Protein AF-A0A6N9NG39-F1 (afdb_monomer_lite)

Secondary structure (DSSP, 8-state):
-HHHHHHHHHHHHHHHHHHHHHHHHHHHHHHHHHHHHHHHHHHHHHHHHHHHHHHHHHHHHHHHHHHHHHHHH-S-HHHHHHHHHHHHHHHHHHHHHHHHHHHHHHHHHHHHHHHHHHHHHHHHHHHHHHHHHHHHHHHHHHHHHHHHHHHHHHHHHHHHHHHHHH-

Structure (mmCIF, N/CA/C/O backbone):
data_AF-A0A6N9NG39-F1
#
_entry.id   AF-A0A6N9NG39-F1
#
loop_
_atom_site.group_PDB
_atom_site.id
_atom_site.type_symbol
_atom_site.label_atom_id
_atom_site.label_alt_id
_atom_site.label_comp_id
_atom_site.label_asym_id
_atom_site.label_entity_id
_atom_site.label_seq_id
_atom_site.pdbx_PDB_ins_code
_atom_site.Cartn_x
_atom_site.Cartn_y
_atom_site.Cartn_z
_atom_site.occupancy
_atom_site.B_iso_or_equiv
_atom_site.auth_seq_id
_atom_site.auth_comp_id
_atom_site.auth_asym_id
_atom_site.auth_atom_id
_atom_site.pdbx_PDB_model_num
ATOM 1 N N . MET A 1 1 ? 40.063 -0.300 -33.420 1.00 41.78 1 MET A N 1
ATOM 2 C CA . MET A 1 1 ? 39.742 -0.165 -31.979 1.00 41.78 1 MET A CA 1
ATOM 3 C C . MET A 1 1 ? 38.445 0.628 -31.753 1.00 41.78 1 MET A C 1
ATOM 5 O O . MET A 1 1 ? 37.784 0.384 -30.758 1.00 41.78 1 MET A O 1
ATOM 9 N N . GLU A 1 2 ? 38.018 1.497 -32.684 1.00 40.84 2 GLU A N 1
ATOM 10 C CA . GLU A 1 2 ? 36.717 2.201 -32.615 1.00 40.84 2 GLU A CA 1
ATOM 11 C C . GLU A 1 2 ? 35.489 1.299 -32.845 1.00 40.84 2 GLU A C 1
ATOM 13 O O . GLU A 1 2 ? 34.500 1.439 -32.127 1.00 40.84 2 GLU A O 1
ATOM 18 N N . ASN A 1 3 ? 35.558 0.312 -33.750 1.00 45.12 3 ASN A N 1
ATOM 19 C CA . ASN A 1 3 ? 34.415 -0.574 -34.038 1.00 45.12 3 ASN A CA 1
ATOM 20 C C . ASN A 1 3 ? 33.957 -1.402 -32.817 1.00 45.12 3 ASN A C 1
ATOM 22 O O . ASN A 1 3 ? 32.767 -1.673 -32.676 1.00 45.12 3 ASN A O 1
ATOM 26 N N . SER A 1 4 ? 34.854 -1.753 -31.880 1.00 51.69 4 SER A N 1
ATOM 27 C CA . SER A 1 4 ? 34.454 -2.458 -30.648 1.00 51.69 4 SER A CA 1
ATOM 28 C C . SER A 1 4 ? 33.763 -1.540 -29.636 1.00 51.69 4 SER A C 1
ATOM 30 O O . SER A 1 4 ? 32.932 -2.000 -28.857 1.00 51.69 4 SER A O 1
ATOM 32 N N . PHE A 1 5 ? 34.090 -0.245 -29.639 1.00 52.09 5 PHE A N 1
ATOM 33 C CA . PHE A 1 5 ? 33.463 0.745 -28.763 1.00 52.09 5 PHE A CA 1
ATOM 34 C C . PHE A 1 5 ? 32.049 1.098 -29.245 1.00 52.09 5 PHE A C 1
ATOM 36 O O . PHE A 1 5 ? 31.126 1.187 -28.436 1.00 52.09 5 PHE A O 1
ATOM 43 N N . LEU A 1 6 ? 31.857 1.212 -30.564 1.00 52.75 6 LEU A N 1
ATOM 44 C CA . LEU A 1 6 ? 30.543 1.440 -31.173 1.00 52.75 6 LEU A CA 1
ATOM 45 C C . LEU A 1 6 ? 29.608 0.234 -30.989 1.00 52.75 6 LEU A C 1
ATOM 47 O O . LEU A 1 6 ? 28.506 0.408 -30.465 1.00 52.75 6 LEU A O 1
ATOM 51 N N . ALA A 1 7 ? 30.086 -0.991 -31.243 1.00 56.25 7 ALA A N 1
ATOM 52 C CA . ALA A 1 7 ? 29.319 -2.215 -30.979 1.00 56.25 7 ALA A CA 1
ATOM 53 C C . ALA A 1 7 ? 28.953 -2.390 -29.487 1.00 56.25 7 ALA A C 1
ATOM 55 O O . ALA A 1 7 ? 27.857 -2.844 -29.151 1.00 56.25 7 ALA A O 1
ATOM 56 N N . GLY A 1 8 ? 29.839 -1.984 -28.568 1.00 63.94 8 GLY A N 1
ATOM 57 C CA . GLY A 1 8 ? 29.548 -1.967 -27.130 1.00 63.94 8 GLY A CA 1
ATOM 58 C C . GLY A 1 8 ? 28.486 -0.932 -26.735 1.00 63.94 8 GLY A C 1
ATOM 59 O O . GLY A 1 8 ? 27.684 -1.175 -25.830 1.00 63.94 8 GLY A O 1
ATOM 60 N N . SER A 1 9 ? 28.439 0.205 -27.434 1.00 69.00 9 SER A N 1
ATOM 61 C CA . SER A 1 9 ? 27.502 1.293 -27.145 1.00 69.00 9 SER A CA 1
ATOM 62 C C . SER A 1 9 ? 26.055 0.967 -27.535 1.00 69.00 9 SER A C 1
ATOM 64 O O . SER A 1 9 ? 25.136 1.296 -26.783 1.00 69.00 9 SER A O 1
ATOM 66 N N . GLU A 1 10 ? 25.827 0.241 -28.637 1.00 73.44 10 GLU A N 1
ATOM 67 C CA . GLU A 1 10 ? 24.477 -0.170 -29.043 1.00 73.44 10 GLU A CA 1
ATOM 68 C C . GLU A 1 10 ? 23.843 -1.123 -28.013 1.00 73.44 10 GLU A C 1
ATOM 70 O O . GLU A 1 10 ? 22.690 -0.942 -27.606 1.00 73.44 10 GLU A O 1
ATOM 75 N N . ASN A 1 11 ? 24.618 -2.100 -27.531 1.00 82.81 11 ASN A N 1
ATOM 76 C CA . ASN A 1 11 ? 24.175 -3.039 -26.499 1.00 82.81 11 ASN A CA 1
ATOM 77 C C . ASN A 1 11 ? 23.892 -2.346 -25.162 1.00 82.81 11 ASN A C 1
ATOM 79 O O . ASN A 1 11 ? 22.908 -2.677 -24.499 1.00 82.81 11 ASN A O 1
ATOM 83 N N . LEU A 1 12 ? 24.694 -1.343 -24.792 1.00 86.00 12 LEU A N 1
ATOM 84 C CA . LEU A 1 12 ? 24.456 -0.538 -23.595 1.00 86.00 12 LEU A CA 1
ATOM 85 C C . LEU A 1 12 ? 23.105 0.191 -23.661 1.00 86.00 12 LEU A C 1
ATOM 87 O O . LEU A 1 12 ? 22.354 0.197 -22.684 1.00 86.00 12 LEU A O 1
ATOM 91 N N . TYR A 1 13 ? 22.765 0.789 -24.807 1.00 88.19 13 TYR A N 1
ATOM 92 C CA . TYR A 1 13 ? 21.498 1.507 -24.955 1.00 88.19 13 TYR A CA 1
ATOM 93 C C . TYR A 1 13 ? 20.287 0.571 -24.985 1.00 88.19 13 TYR A C 1
ATOM 95 O O . TYR A 1 13 ? 19.270 0.890 -24.368 1.00 88.19 13 TYR A O 1
ATOM 103 N N . LYS A 1 14 ? 20.398 -0.606 -25.617 1.00 87.88 14 LYS A N 1
ATOM 104 C CA . LYS A 1 14 ? 19.365 -1.656 -25.535 1.00 87.88 14 LYS A CA 1
ATOM 105 C C . LYS A 1 14 ? 19.142 -2.098 -24.087 1.00 87.88 14 LYS A C 1
ATOM 107 O O . LYS A 1 14 ? 17.996 -2.167 -23.651 1.00 87.88 14 LYS A O 1
ATOM 112 N N . TYR A 1 15 ? 20.223 -2.301 -23.329 1.00 91.25 15 TYR A N 1
ATOM 113 C CA . TYR A 1 15 ? 20.155 -2.662 -21.912 1.00 91.25 15 TYR A CA 1
ATOM 114 C C . TYR A 1 15 ? 19.463 -1.584 -21.063 1.00 91.25 15 TYR A C 1
ATOM 116 O O . TYR A 1 15 ? 18.604 -1.894 -20.239 1.00 91.25 15 TYR A O 1
ATOM 124 N N . LEU A 1 16 ? 19.782 -0.306 -21.297 1.00 89.88 16 LEU A N 1
ATOM 125 C CA . LEU A 1 16 ? 19.116 0.833 -20.652 1.00 89.88 16 LEU A CA 1
ATOM 126 C C . LEU A 1 16 ? 17.603 0.840 -20.904 1.00 89.88 16 LEU A C 1
ATOM 128 O O . LEU A 1 16 ? 16.831 1.060 -19.971 1.00 89.88 16 LEU A O 1
ATOM 132 N N . VAL A 1 17 ? 17.174 0.553 -22.138 1.00 91.81 17 VAL A N 1
ATOM 133 C CA . VAL A 1 17 ? 15.748 0.446 -22.480 1.00 91.81 17 VAL A CA 1
ATOM 134 C C . VAL A 1 17 ? 15.097 -0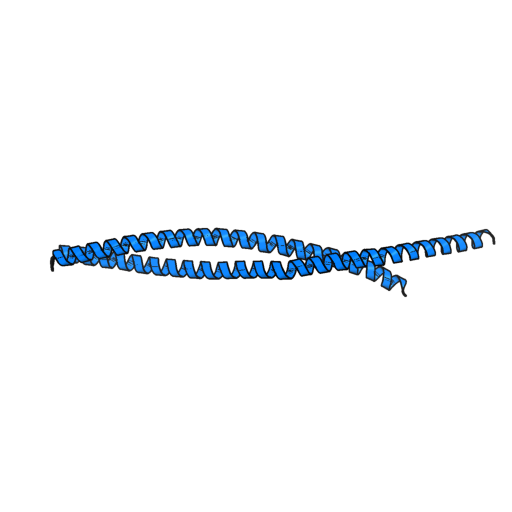.718 -21.741 1.00 91.81 17 VAL A C 1
ATOM 136 O O . VAL A 1 17 ? 14.069 -0.524 -21.093 1.00 91.81 17 VAL A O 1
ATOM 139 N N . THR A 1 18 ? 15.691 -1.913 -21.790 1.00 92.69 18 THR A N 1
ATOM 140 C CA . THR A 1 18 ? 15.117 -3.098 -21.138 1.00 92.69 18 THR A CA 1
ATOM 141 C C . THR A 1 18 ? 15.048 -2.945 -19.623 1.00 92.69 18 THR A C 1
ATOM 143 O O . THR A 1 18 ? 14.035 -3.298 -19.027 1.00 92.69 18 THR A O 1
ATOM 146 N N . MET A 1 19 ? 16.075 -2.363 -18.998 1.00 92.25 19 MET A N 1
ATOM 147 C CA . MET A 1 19 ? 16.083 -2.105 -17.556 1.00 92.25 19 MET A CA 1
ATOM 148 C C . MET A 1 19 ? 15.091 -1.014 -17.160 1.00 92.25 19 MET A C 1
ATOM 150 O O . MET A 1 19 ? 14.414 -1.158 -16.147 1.00 92.25 19 MET A O 1
ATOM 154 N N . GLY A 1 20 ? 14.955 0.051 -17.958 1.00 91.00 20 GLY A N 1
ATOM 155 C CA . GLY A 1 20 ? 13.949 1.089 -17.725 1.00 91.00 20 GLY A CA 1
ATOM 156 C C . GLY A 1 20 ? 12.523 0.536 -17.799 1.00 91.00 20 GLY A C 1
ATOM 157 O O . GLY A 1 20 ? 11.707 0.809 -16.919 1.00 91.00 20 GLY A O 1
ATOM 158 N N . LEU A 1 21 ? 12.241 -0.308 -18.798 1.00 93.38 21 LEU A N 1
ATOM 159 C CA . LEU A 1 21 ? 10.961 -1.010 -18.929 1.00 93.38 21 LEU A CA 1
ATOM 160 C C . LEU A 1 21 ? 10.707 -1.966 -17.759 1.00 93.38 21 LEU A C 1
ATOM 162 O O . LEU A 1 21 ? 9.628 -1.932 -17.171 1.00 93.38 21 LEU A O 1
ATOM 166 N N . LEU A 1 22 ? 11.698 -2.782 -17.390 1.00 93.81 22 LEU A N 1
ATOM 167 C CA . LEU A 1 22 ? 11.593 -3.707 -16.262 1.00 93.81 22 LEU A CA 1
ATOM 168 C C . LEU A 1 22 ? 11.315 -2.960 -14.952 1.00 93.81 22 LEU A C 1
ATOM 170 O O . LEU A 1 22 ? 10.420 -3.348 -14.203 1.00 93.81 22 LEU A O 1
ATOM 174 N N . LEU A 1 23 ? 12.040 -1.866 -14.702 1.00 91.94 23 LEU A N 1
ATOM 175 C CA . LEU A 1 23 ? 11.838 -1.020 -13.531 1.00 91.94 23 LEU A CA 1
ATOM 176 C C . LEU A 1 23 ? 10.408 -0.477 -13.495 1.00 91.94 23 LEU A C 1
ATOM 178 O O . LEU A 1 23 ? 9.763 -0.565 -12.455 1.00 91.94 23 LEU A O 1
ATOM 182 N N . MET A 1 24 ? 9.881 0.020 -14.619 1.00 92.25 24 MET A N 1
ATOM 183 C CA . MET A 1 24 ? 8.492 0.486 -14.693 1.00 92.25 24 MET A CA 1
ATOM 184 C C . MET A 1 24 ? 7.494 -0.636 -14.394 1.00 92.25 24 MET A C 1
ATOM 186 O O . MET A 1 24 ? 6.596 -0.433 -13.582 1.00 92.25 24 MET A O 1
ATOM 190 N N . VAL A 1 25 ? 7.659 -1.825 -14.984 1.00 92.06 25 VAL A N 1
ATOM 191 C CA . VAL A 1 25 ? 6.757 -2.965 -14.741 1.00 92.06 25 VAL A CA 1
ATOM 192 C C . VAL A 1 25 ? 6.762 -3.369 -13.270 1.00 92.06 25 VAL A C 1
ATOM 194 O O . VAL A 1 25 ? 5.694 -3.500 -12.676 1.00 92.06 25 VAL A O 1
ATOM 197 N N . LEU A 1 26 ? 7.940 -3.515 -12.659 1.00 89.69 26 LEU A N 1
ATOM 198 C CA . LEU A 1 26 ? 8.061 -3.872 -11.243 1.00 89.69 26 LEU A CA 1
ATOM 199 C C . LEU A 1 26 ? 7.464 -2.793 -10.332 1.00 89.69 26 LEU A C 1
ATOM 201 O O . LEU A 1 26 ? 6.750 -3.114 -9.384 1.00 89.69 26 LEU A O 1
ATOM 205 N N . THR A 1 27 ? 7.707 -1.523 -10.655 1.00 90.00 27 THR A N 1
ATOM 206 C CA . THR A 1 27 ? 7.206 -0.373 -9.891 1.00 90.00 27 THR A CA 1
ATOM 207 C C . THR A 1 27 ? 5.693 -0.210 -10.009 1.00 90.00 27 THR A C 1
ATOM 209 O O . THR A 1 27 ? 5.069 0.308 -9.095 1.00 90.00 27 THR A O 1
ATOM 212 N N . VAL A 1 28 ? 5.076 -0.653 -11.104 1.00 88.69 28 VAL A N 1
ATOM 213 C CA . VAL A 1 28 ? 3.614 -0.640 -11.245 1.00 88.69 28 VAL A CA 1
ATOM 214 C C . VAL A 1 28 ? 3.017 -1.870 -10.572 1.00 88.69 28 VAL A C 1
ATOM 216 O O . VAL A 1 28 ? 2.141 -1.742 -9.727 1.00 88.69 28 VAL A O 1
ATOM 219 N N . TYR A 1 29 ? 3.488 -3.066 -10.923 1.00 88.31 29 TYR A N 1
ATOM 220 C CA . TYR A 1 29 ? 2.843 -4.314 -10.529 1.00 88.31 29 TYR A CA 1
ATOM 221 C C . TYR A 1 29 ? 2.913 -4.573 -9.021 1.00 88.31 29 TYR A C 1
ATOM 223 O O . TYR A 1 29 ? 1.893 -4.884 -8.405 1.00 88.31 29 TYR A O 1
ATOM 231 N N . TYR A 1 30 ? 4.100 -4.440 -8.421 1.00 84.44 30 TYR A N 1
ATOM 232 C CA . TYR A 1 30 ? 4.307 -4.824 -7.026 1.00 84.44 30 TYR A CA 1
ATOM 233 C C . TYR A 1 30 ? 3.644 -3.838 -6.047 1.00 84.44 30 TYR A C 1
ATOM 235 O O . TYR A 1 30 ? 2.790 -4.273 -5.275 1.00 84.44 30 TYR A O 1
ATOM 243 N N . PRO A 1 31 ? 3.919 -2.517 -6.109 1.00 84.88 31 PRO A N 1
ATOM 244 C CA . PRO A 1 31 ? 3.240 -1.539 -5.265 1.00 84.88 31 PRO A CA 1
ATOM 245 C C . PRO A 1 31 ? 1.723 -1.571 -5.416 1.00 84.88 31 PRO A C 1
ATOM 247 O O . PRO A 1 31 ? 1.037 -1.549 -4.406 1.00 84.88 31 PRO A O 1
ATOM 250 N N . LEU A 1 32 ? 1.189 -1.673 -6.639 1.00 83.31 32 LEU A N 1
ATOM 251 C CA . LEU A 1 32 ? -0.260 -1.665 -6.852 1.00 83.31 32 LEU A CA 1
ATOM 252 C C . LEU A 1 32 ? -0.935 -2.853 -6.155 1.00 83.31 32 LEU A C 1
ATOM 254 O O . LEU A 1 32 ? -1.888 -2.656 -5.404 1.00 83.31 32 LEU A O 1
ATOM 258 N N . LYS A 1 33 ? -0.409 -4.068 -6.350 1.00 86.25 33 LYS A N 1
ATOM 259 C CA . LYS A 1 33 ? -0.956 -5.276 -5.725 1.00 86.25 33 LYS A CA 1
ATOM 260 C C . LYS A 1 33 ? -0.902 -5.202 -4.196 1.00 86.25 33 LYS A C 1
ATOM 262 O O . LYS A 1 33 ? -1.907 -5.469 -3.545 1.00 86.25 33 LYS A O 1
ATOM 267 N N . GLU A 1 34 ? 0.243 -4.812 -3.637 1.00 84.25 34 GLU A N 1
ATOM 268 C CA . GLU A 1 34 ? 0.413 -4.691 -2.183 1.00 84.25 34 GLU A CA 1
ATOM 269 C C . GLU A 1 34 ? -0.475 -3.588 -1.595 1.00 84.25 34 GLU A C 1
ATOM 271 O O . GLU A 1 34 ? -1.113 -3.790 -0.566 1.00 84.25 34 GLU A O 1
ATOM 276 N N . THR A 1 35 ? -0.588 -2.434 -2.263 1.00 86.06 35 THR A N 1
ATOM 277 C CA . THR A 1 35 ? -1.468 -1.352 -1.794 1.00 86.06 35 THR A CA 1
ATOM 278 C C . THR A 1 35 ? -2.931 -1.773 -1.765 1.00 86.06 35 THR A C 1
ATOM 280 O O . THR A 1 35 ? -3.602 -1.481 -0.784 1.00 86.06 35 THR A O 1
ATOM 283 N N . GLN A 1 36 ? -3.412 -2.511 -2.771 1.00 87.94 36 GLN A N 1
ATOM 284 C CA . GLN A 1 36 ? -4.796 -2.990 -2.809 1.00 87.94 36 GLN A CA 1
ATOM 285 C C . GLN A 1 36 ? -5.104 -3.972 -1.673 1.00 87.94 36 GLN A C 1
ATOM 287 O O . GLN A 1 36 ? -6.138 -3.844 -1.019 1.00 87.94 36 GLN A O 1
ATOM 292 N N . ASP A 1 37 ? -4.211 -4.931 -1.412 1.00 87.75 37 ASP A N 1
ATOM 293 C CA . ASP A 1 37 ? -4.391 -5.895 -0.319 1.00 87.75 37 ASP A CA 1
ATOM 294 C C . ASP A 1 37 ? -4.353 -5.203 1.054 1.00 87.75 37 ASP A C 1
ATOM 296 O O . ASP A 1 37 ? -5.186 -5.468 1.927 1.00 87.75 37 ASP A O 1
ATOM 300 N N . LEU A 1 38 ? -3.429 -4.252 1.230 1.00 85.81 38 LEU A N 1
ATOM 301 C CA . LEU A 1 38 ? -3.345 -3.447 2.445 1.00 85.81 38 LEU A CA 1
ATOM 302 C C . LEU A 1 38 ? -4.589 -2.575 2.640 1.00 85.81 38 LEU A C 1
ATOM 304 O O . LEU A 1 38 ? -5.111 -2.531 3.752 1.00 85.81 38 LEU A O 1
ATOM 308 N N . GLU A 1 39 ? -5.083 -1.904 1.599 1.00 88.12 39 GLU A N 1
ATOM 309 C CA . GLU A 1 39 ? -6.283 -1.057 1.654 1.00 88.12 39 GLU A CA 1
ATOM 310 C C . GLU A 1 39 ? -7.536 -1.861 2.003 1.00 88.12 39 GLU A C 1
ATOM 312 O O . GLU A 1 39 ? -8.319 -1.433 2.856 1.00 88.12 39 GLU A O 1
ATOM 317 N N . LEU A 1 40 ? -7.704 -3.043 1.404 1.00 90.38 40 LEU A N 1
ATOM 318 C CA . LEU A 1 40 ? -8.850 -3.912 1.663 1.00 90.38 40 LEU A CA 1
ATOM 319 C C . LEU A 1 40 ? -8.878 -4.353 3.127 1.00 90.38 40 LEU A C 1
ATOM 321 O O . LE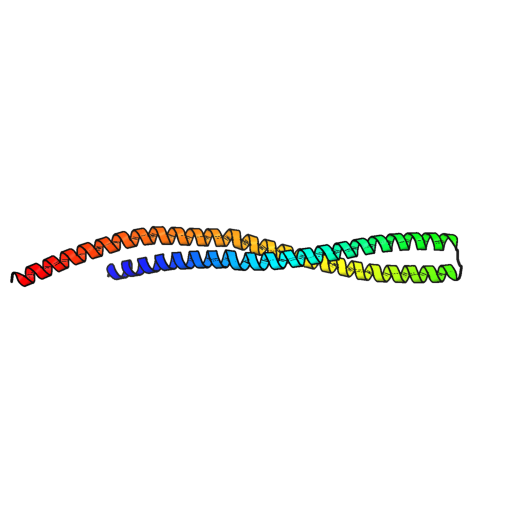U A 1 40 ? -9.858 -4.106 3.829 1.00 90.38 40 LEU A O 1
ATOM 325 N N . LYS A 1 41 ? -7.764 -4.895 3.624 1.00 86.88 41 LYS A N 1
ATOM 326 C CA . LYS A 1 41 ? -7.656 -5.316 5.027 1.00 86.88 41 LYS A CA 1
ATOM 327 C C . LYS A 1 41 ? -7.777 -4.143 6.004 1.00 86.88 41 LYS A C 1
ATOM 329 O O . LYS A 1 41 ? -8.331 -4.294 7.085 1.00 86.88 41 LYS A O 1
ATOM 334 N N . THR A 1 42 ? -7.263 -2.967 5.638 1.00 87.19 42 THR A N 1
ATOM 335 C CA . THR A 1 42 ? -7.413 -1.751 6.456 1.00 87.19 42 THR A CA 1
ATOM 336 C C . THR A 1 42 ? -8.881 -1.335 6.540 1.00 87.19 42 THR A C 1
ATOM 338 O O . THR A 1 42 ? -9.354 -0.982 7.614 1.00 87.19 42 THR A O 1
ATOM 341 N N . THR A 1 43 ? -9.623 -1.428 5.435 1.00 87.75 43 THR A N 1
ATOM 342 C CA . THR A 1 43 ? -11.059 -1.112 5.390 1.00 87.75 43 THR A CA 1
ATOM 343 C C . THR A 1 43 ? -11.883 -2.096 6.226 1.00 87.75 43 THR A C 1
ATOM 345 O O . THR A 1 43 ? -12.817 -1.687 6.918 1.00 87.75 43 THR A O 1
ATOM 348 N N . GLU A 1 44 ? -11.537 -3.385 6.195 1.00 90.44 44 GLU A N 1
ATOM 349 C CA . GLU A 1 44 ? -12.156 -4.405 7.051 1.00 90.44 44 GLU A CA 1
ATOM 350 C C . GLU A 1 44 ? -11.935 -4.100 8.538 1.00 90.44 44 GLU A C 1
ATOM 352 O O . GLU A 1 44 ? -12.908 -4.030 9.292 1.00 90.44 44 GLU A O 1
ATOM 357 N N . LEU A 1 45 ? -10.689 -3.815 8.937 1.00 87.75 45 LEU A N 1
ATOM 358 C CA . LEU A 1 45 ? -10.350 -3.426 10.310 1.00 87.75 45 LEU A CA 1
ATOM 359 C C . LEU A 1 45 ? -11.055 -2.131 10.739 1.00 87.75 45 LEU A C 1
ATOM 361 O O . LEU A 1 45 ? -11.579 -2.053 11.846 1.00 87.75 45 LEU A O 1
ATOM 365 N N . GLU A 1 46 ? -11.139 -1.122 9.866 1.00 87.69 46 GLU A N 1
ATOM 366 C CA . GLU A 1 46 ? -11.885 0.111 10.152 1.00 87.69 46 GLU A CA 1
ATOM 367 C C . GLU A 1 46 ? -13.383 -0.154 10.360 1.00 87.69 46 GLU A C 1
ATOM 369 O O . GLU A 1 46 ? -14.028 0.490 11.192 1.00 87.69 46 GLU A O 1
ATOM 374 N N . SER A 1 47 ? -13.964 -1.087 9.603 1.00 90.62 47 SER A N 1
ATOM 375 C CA . SER A 1 47 ? -15.359 -1.489 9.784 1.00 90.62 47 SER A CA 1
ATOM 376 C C . SER A 1 47 ? -15.569 -2.191 11.123 1.00 90.62 47 SER A C 1
ATOM 378 O O . SER A 1 47 ? -16.563 -1.925 11.803 1.00 90.62 47 SER A O 1
ATOM 380 N N . GLU A 1 48 ? -14.647 -3.069 11.507 1.00 88.62 48 GLU A N 1
ATOM 381 C CA . GLU A 1 48 ? -14.691 -3.786 12.777 1.00 88.62 48 GLU A CA 1
ATOM 382 C C . GLU A 1 48 ? -14.534 -2.838 13.970 1.00 88.62 48 GLU A C 1
ATOM 384 O O . GLU A 1 48 ? -15.383 -2.849 14.863 1.00 88.62 48 GLU A O 1
ATOM 389 N N . ALA A 1 49 ? -13.558 -1.929 13.922 1.00 87.19 49 ALA A N 1
ATOM 390 C CA . ALA A 1 49 ? -13.366 -0.896 14.937 1.00 87.19 49 ALA A CA 1
ATOM 391 C C . ALA A 1 49 ? -14.631 -0.039 15.123 1.00 87.19 49 ALA A C 1
ATOM 393 O O . ALA A 1 49 ? -15.086 0.163 16.248 1.00 87.19 49 ALA A O 1
ATOM 394 N N . LYS A 1 50 ? -15.289 0.378 14.029 1.00 87.38 50 LYS A N 1
ATOM 395 C CA . LYS A 1 50 ? -16.560 1.129 14.095 1.00 87.38 50 LYS A CA 1
ATOM 396 C C . LYS A 1 50 ? -17.699 0.334 14.732 1.00 87.38 50 LYS A C 1
ATOM 398 O O . LYS A 1 50 ? -18.521 0.903 15.451 1.00 87.38 50 LYS A O 1
ATOM 403 N N . LYS A 1 51 ? -17.787 -0.974 14.467 1.00 89.12 51 LYS A N 1
ATOM 404 C CA . LYS A 1 51 ? -18.778 -1.841 15.128 1.00 89.12 51 LYS A CA 1
ATOM 405 C C . LYS A 1 51 ? -18.498 -1.926 16.625 1.00 89.12 51 LYS A C 1
ATOM 407 O O . LYS A 1 51 ? -19.434 -1.840 17.418 1.00 89.12 51 LYS A O 1
ATOM 412 N N . LEU A 1 52 ? -17.229 -2.055 17.004 1.00 86.94 52 LEU A N 1
ATOM 413 C CA . LEU A 1 52 ? -16.807 -2.109 18.399 1.00 86.94 52 LEU A CA 1
ATOM 414 C C . LEU A 1 52 ? -17.121 -0.798 19.133 1.00 86.94 52 LEU A C 1
ATOM 416 O O . LEU A 1 52 ? -17.714 -0.827 20.210 1.00 86.94 52 LEU A O 1
ATOM 420 N N . GLU A 1 53 ? -16.826 0.345 18.513 1.00 84.94 53 GLU A N 1
ATOM 421 C CA . GLU A 1 53 ? -17.145 1.680 19.030 1.00 84.94 53 GLU A CA 1
ATOM 422 C C . GLU A 1 53 ? -18.659 1.873 19.220 1.00 84.94 53 GLU A C 1
ATOM 424 O O . GLU A 1 53 ? -19.119 2.404 20.235 1.00 84.94 53 GLU A O 1
ATOM 429 N N . PHE A 1 54 ? -19.468 1.393 18.273 1.00 88.38 54 PHE A N 1
ATOM 430 C CA . PHE A 1 54 ? -20.923 1.416 18.403 1.00 88.38 54 PHE A CA 1
ATOM 431 C C . PHE A 1 54 ? -21.409 0.593 19.606 1.00 88.38 54 PHE A C 1
ATOM 433 O O . PHE A 1 54 ? -22.234 1.078 20.386 1.00 88.38 54 PHE A O 1
ATOM 440 N N . VAL A 1 55 ? -20.882 -0.624 19.788 1.00 87.38 55 VAL A N 1
ATOM 441 C CA . VAL A 1 55 ? -21.208 -1.488 20.937 1.00 87.38 55 VAL A CA 1
ATOM 442 C C . VAL A 1 55 ? -20.771 -0.841 22.251 1.00 87.38 55 VAL A C 1
ATOM 444 O O . VAL A 1 55 ? -21.549 -0.814 23.202 1.00 87.38 55 VAL A O 1
ATOM 447 N N . PHE A 1 56 ? -19.574 -0.252 22.300 1.00 84.31 56 PHE A N 1
ATOM 448 C CA . PHE A 1 56 ? -19.088 0.485 23.467 1.00 84.31 56 PHE A CA 1
ATOM 449 C C . PHE A 1 56 ? -20.046 1.619 23.852 1.00 84.31 56 PHE A C 1
ATOM 451 O O . PHE A 1 56 ? -20.464 1.721 25.006 1.00 84.31 56 PHE A O 1
ATOM 458 N N . ASN A 1 57 ? -20.483 2.418 22.876 1.00 86.69 57 ASN A N 1
ATOM 459 C CA . ASN A 1 57 ? -21.434 3.505 23.103 1.00 86.69 57 ASN A CA 1
ATOM 460 C C . ASN A 1 57 ? -22.803 3.013 23.606 1.00 86.69 57 ASN A C 1
ATOM 462 O O . ASN A 1 57 ? -23.447 3.695 24.409 1.00 86.69 57 ASN A O 1
ATOM 466 N N . GLN A 1 58 ? -23.267 1.838 23.168 1.00 88.38 58 GLN A N 1
ATOM 467 C CA . GLN A 1 58 ? -24.486 1.222 23.707 1.00 88.38 58 GLN A CA 1
ATOM 468 C C . GLN A 1 58 ? -24.301 0.726 25.144 1.00 88.38 58 GLN A C 1
ATOM 470 O O . GLN A 1 58 ?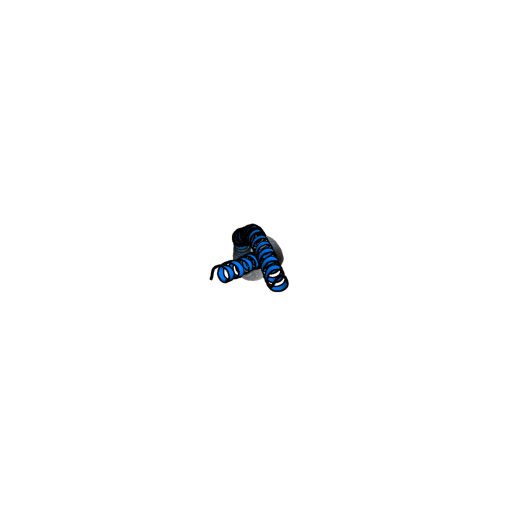 -25.149 0.986 26.004 1.00 88.38 58 GLN A O 1
ATOM 475 N N . ASN A 1 59 ? -23.184 0.057 25.426 1.00 88.31 59 ASN A N 1
ATOM 476 C CA . ASN A 1 59 ? -22.868 -0.430 26.764 1.00 88.31 59 ASN A CA 1
ATOM 477 C C . ASN A 1 59 ? -22.713 0.731 27.751 1.00 88.31 59 ASN A C 1
ATOM 479 O O . ASN A 1 59 ? -23.226 0.660 28.862 1.00 88.31 59 ASN A O 1
ATOM 483 N N . TYR A 1 60 ? -22.087 1.832 27.332 1.00 85.81 60 TYR A N 1
ATOM 484 C CA . TYR A 1 60 ? -21.958 3.041 28.143 1.00 85.81 60 TYR A CA 1
ATOM 485 C C . TYR A 1 60 ? -23.325 3.626 28.532 1.00 85.81 60 TYR A C 1
ATOM 487 O O . TYR A 1 60 ? -23.566 3.924 29.702 1.00 85.81 60 TYR A O 1
ATOM 495 N N . LYS A 1 61 ? -24.269 3.720 27.582 1.00 89.69 61 LYS A N 1
ATOM 496 C CA . LYS A 1 61 ? -25.654 4.134 27.878 1.00 89.69 61 LYS A CA 1
ATOM 497 C C . LYS A 1 61 ? -26.344 3.175 28.850 1.00 89.69 61 LYS A C 1
ATOM 499 O O . LYS A 1 61 ? -27.022 3.626 29.769 1.00 89.69 61 LYS A O 1
ATOM 504 N N . SER A 1 62 ? -26.136 1.872 28.674 1.00 87.31 62 SER A N 1
ATOM 505 C CA . SER A 1 62 ? -26.709 0.839 29.544 1.00 87.31 62 SER A CA 1
ATOM 506 C C . SER A 1 62 ? -26.182 0.956 30.978 1.00 87.31 62 SER A C 1
ATOM 508 O O . SER A 1 62 ? -26.963 0.921 31.925 1.00 87.31 62 SER A O 1
ATOM 510 N N . VAL A 1 63 ? -24.878 1.199 31.151 1.00 86.56 63 VAL A N 1
ATOM 511 C CA . VAL A 1 63 ? -24.267 1.464 32.464 1.00 86.56 63 VAL A CA 1
ATOM 512 C C . VAL A 1 63 ? -24.880 2.704 33.113 1.00 86.56 63 VAL A C 1
ATOM 514 O O . VAL A 1 63 ? -25.300 2.629 34.264 1.00 86.56 63 VAL A O 1
ATOM 517 N N . GLN A 1 64 ? -25.038 3.810 32.378 1.00 87.31 64 GLN A N 1
ATOM 518 C CA . GLN A 1 64 ? -25.685 5.018 32.911 1.00 87.31 64 GLN A CA 1
ATOM 519 C C . GLN A 1 64 ? -27.137 4.774 33.358 1.00 87.31 64 GLN A C 1
ATOM 521 O O . GLN A 1 64 ? -27.618 5.387 34.314 1.00 87.31 64 GLN A O 1
ATOM 526 N N . GLU A 1 65 ? -27.874 3.907 32.663 1.00 88.62 65 GLU A N 1
ATOM 527 C CA . GLU A 1 65 ? -29.227 3.521 33.069 1.00 88.62 65 GLU A CA 1
ATOM 528 C C . GLU A 1 65 ? -29.228 2.653 34.331 1.00 88.62 65 GLU A C 1
ATOM 530 O O . GLU A 1 65 ? -30.051 2.879 35.222 1.00 88.62 65 GLU A O 1
ATOM 535 N N . LEU A 1 66 ? -28.303 1.698 34.434 1.00 85.81 66 LEU A N 1
ATOM 536 C CA . LEU A 1 66 ? -28.140 0.843 35.611 1.00 85.81 66 LEU A CA 1
ATOM 537 C C . LEU A 1 66 ? -27.702 1.656 36.841 1.00 85.81 66 LEU A C 1
ATOM 539 O O . LEU A 1 66 ? -28.272 1.484 37.917 1.00 85.81 66 LEU A O 1
ATOM 543 N N . GLU A 1 67 ? -26.797 2.625 36.683 1.00 84.56 67 GLU A N 1
ATOM 544 C CA . GLU A 1 67 ? -26.409 3.566 37.746 1.00 84.56 67 GLU A CA 1
ATOM 545 C C . GLU A 1 67 ? -27.612 4.368 38.270 1.00 84.56 67 GLU A C 1
ATOM 547 O O . GLU A 1 67 ? -27.810 4.500 39.481 1.00 84.56 67 GLU A O 1
ATOM 552 N N . LYS A 1 68 ? -28.485 4.846 37.371 1.00 87.44 68 LYS A N 1
ATOM 553 C CA . LYS A 1 68 ? -29.736 5.525 37.757 1.00 87.44 68 LYS A CA 1
ATOM 554 C C . LYS A 1 68 ? -30.695 4.605 38.517 1.00 87.44 68 LYS A C 1
ATOM 556 O O . LYS A 1 68 ? -31.450 5.097 39.356 1.00 87.44 68 LYS A O 1
ATOM 561 N N . ARG A 1 69 ? -30.705 3.298 38.228 1.00 82.38 69 ARG A N 1
ATOM 562 C CA . ARG A 1 69 ? -31.518 2.309 38.961 1.00 82.38 69 ARG A CA 1
ATOM 563 C C . ARG A 1 69 ? -30.956 2.050 40.360 1.00 82.38 69 ARG A C 1
ATOM 565 O O . ARG A 1 69 ? -31.734 2.067 41.308 1.00 82.38 69 ARG A O 1
ATOM 572 N N . ILE A 1 70 ? -29.633 1.944 40.514 1.00 83.62 70 ILE A N 1
ATOM 573 C CA . ILE A 1 70 ? -28.975 1.831 41.833 1.00 83.62 70 ILE A CA 1
ATOM 574 C C . ILE A 1 70 ? -29.335 3.016 42.735 1.00 83.62 70 ILE A C 1
ATOM 576 O O . ILE A 1 70 ? -29.689 2.826 43.898 1.00 83.62 70 ILE A O 1
ATOM 580 N N . LEU A 1 71 ? -29.306 4.238 42.192 1.00 80.69 71 LEU A N 1
ATOM 581 C CA . LEU A 1 71 ? -29.680 5.446 42.938 1.00 80.69 71 LEU A CA 1
ATOM 582 C C . LEU A 1 71 ? -31.136 5.422 43.439 1.00 80.69 71 LEU A C 1
ATOM 584 O O . LEU A 1 71 ? -31.441 6.076 44.435 1.00 80.69 71 LEU A O 1
ATOM 588 N N . LYS A 1 72 ? -32.028 4.676 42.774 1.00 80.12 72 LYS A N 1
ATOM 589 C CA . LYS A 1 72 ? -33.434 4.511 43.178 1.00 80.12 72 LYS A CA 1
ATOM 590 C C . LYS A 1 72 ? -33.649 3.368 44.172 1.00 80.12 72 LYS A C 1
ATOM 592 O O . LYS A 1 72 ? -34.527 3.483 45.018 1.00 80.12 72 LYS A O 1
ATOM 597 N N . GLU A 1 73 ? -32.885 2.281 44.072 1.00 75.44 73 GLU A N 1
ATOM 598 C CA . GLU A 1 73 ? -33.062 1.087 44.915 1.00 75.44 73 GLU A CA 1
ATOM 599 C C . GLU A 1 73 ? -32.336 1.146 46.272 1.00 75.44 73 GLU A C 1
ATOM 601 O O . GLU A 1 73 ? -32.675 0.390 47.185 1.00 75.44 73 GLU A O 1
ATOM 606 N N . GLY A 1 74 ? -31.364 2.048 46.453 1.00 69.12 74 GLY A N 1
ATOM 607 C CA . GLY A 1 74 ? -30.648 2.205 47.726 1.00 69.12 74 GLY A CA 1
ATOM 608 C C . GLY A 1 74 ? -29.738 1.011 48.068 1.00 69.12 74 GLY A C 1
ATOM 609 O O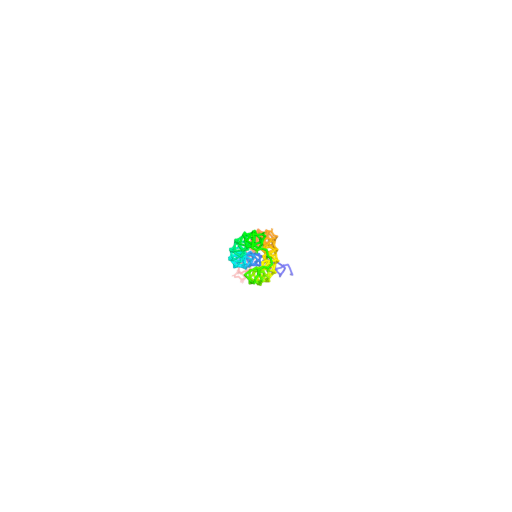 . GLY A 1 74 ? -29.210 0.354 47.180 1.00 69.12 74 GLY A O 1
ATOM 610 N N . LYS A 1 75 ? -29.515 0.710 49.361 1.00 70.62 75 LYS A N 1
ATOM 611 C CA . LYS A 1 75 ? -28.667 -0.422 49.822 1.00 70.62 75 LYS A CA 1
ATOM 612 C C . LYS A 1 75 ? -29.426 -1.762 49.851 1.00 70.62 75 LYS A C 1
ATOM 614 O O . LYS A 1 75 ? -29.411 -2.470 50.855 1.00 70.62 75 LYS A O 1
ATOM 619 N N . SER A 1 76 ? -30.132 -2.070 48.770 1.00 77.88 76 SER A N 1
ATOM 620 C CA . SER A 1 76 ? -30.865 -3.327 48.580 1.00 77.88 76 SER A CA 1
ATOM 621 C C . SER A 1 76 ? -29.941 -4.449 48.079 1.00 77.88 76 SER A C 1
ATOM 623 O O . SER A 1 76 ? -28.917 -4.191 47.447 1.00 77.88 76 SER A O 1
ATOM 625 N N . GLU A 1 77 ? -30.312 -5.710 48.305 1.00 79.00 77 GLU A N 1
ATOM 626 C CA . GLU A 1 77 ? -29.651 -6.869 47.685 1.00 79.00 77 GLU A CA 1
ATOM 627 C C . GLU A 1 77 ? -29.732 -6.817 46.146 1.00 79.00 77 GLU A C 1
ATOM 629 O O . GLU A 1 77 ? -28.778 -7.178 45.456 1.00 79.00 77 GLU A O 1
ATOM 634 N N . ALA A 1 78 ? -30.814 -6.244 45.608 1.00 78.44 78 ALA A N 1
ATOM 635 C CA . ALA A 1 78 ? -30.968 -5.968 44.182 1.00 78.44 78 ALA A CA 1
ATOM 636 C C . ALA A 1 78 ? -29.941 -4.936 43.671 1.00 78.44 78 ALA A C 1
ATOM 638 O O . ALA A 1 78 ? -29.329 -5.143 42.623 1.00 78.44 78 ALA A O 1
ATOM 639 N N . ALA A 1 79 ? -29.617 -3.910 44.465 1.00 78.12 79 ALA A N 1
ATOM 640 C CA . ALA A 1 79 ? -28.584 -2.936 44.115 1.00 78.12 79 ALA A CA 1
ATOM 641 C C . ALA A 1 79 ? -27.180 -3.566 44.040 1.00 78.12 79 ALA A C 1
ATOM 643 O O . ALA A 1 79 ? -26.381 -3.178 43.190 1.00 78.12 79 ALA A O 1
ATOM 644 N N . ASN A 1 80 ? -26.883 -4.579 44.867 1.00 81.50 80 ASN A N 1
ATOM 645 C CA . ASN A 1 80 ? -25.621 -5.326 44.787 1.00 81.50 80 ASN A CA 1
ATOM 646 C C . ASN A 1 80 ? -25.517 -6.182 43.513 1.00 81.50 80 ASN A C 1
ATOM 648 O O . ASN A 1 80 ? -24.420 -6.333 42.970 1.00 81.50 80 ASN A O 1
ATOM 652 N N . LEU A 1 81 ? -26.631 -6.743 43.030 1.00 84.69 81 LEU A N 1
ATOM 653 C CA . LEU A 1 81 ? -26.666 -7.473 41.757 1.00 84.69 81 LEU A CA 1
ATOM 654 C C . LEU A 1 81 ? -26.429 -6.526 40.576 1.00 84.69 81 LEU A C 1
ATOM 656 O O . LEU A 1 81 ? -25.580 -6.816 39.734 1.00 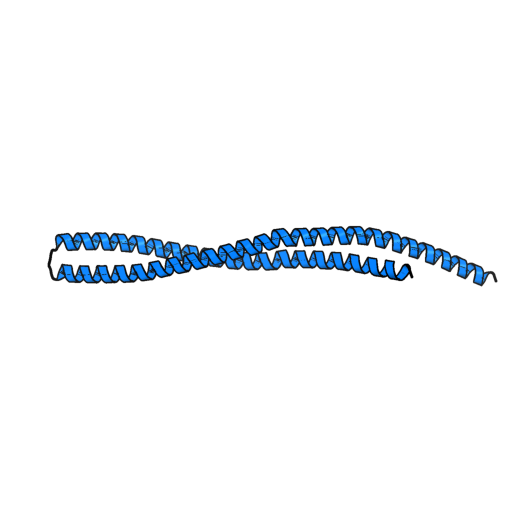84.69 81 LEU A O 1
ATOM 660 N N . ILE A 1 82 ? -27.086 -5.363 40.576 1.00 83.06 82 ILE A N 1
ATOM 661 C CA . ILE A 1 82 ? -26.891 -4.330 39.548 1.00 83.06 82 ILE A CA 1
ATOM 662 C C . ILE A 1 82 ? -25.443 -3.813 39.566 1.00 83.06 82 ILE A C 1
ATOM 664 O O . ILE A 1 82 ? -24.836 -3.622 38.515 1.00 83.06 82 ILE A O 1
ATOM 668 N N . LEU A 1 83 ? -24.838 -3.642 40.748 1.00 85.25 83 LEU A N 1
ATOM 669 C CA . LEU A 1 83 ? -23.440 -3.219 40.865 1.00 85.25 83 LEU A CA 1
ATOM 670 C C . LEU A 1 83 ? -22.474 -4.244 40.245 1.00 85.25 83 LEU A C 1
ATOM 672 O O . LEU A 1 83 ? -21.537 -3.863 39.545 1.00 85.25 83 LEU A O 1
ATOM 676 N N . LYS A 1 84 ? -22.703 -5.546 40.468 1.00 86.75 84 LYS A N 1
ATOM 677 C CA . LYS A 1 84 ? -21.911 -6.613 39.830 1.00 86.75 84 LYS A CA 1
ATOM 678 C C . LYS A 1 84 ? -22.058 -6.597 38.310 1.00 86.75 84 LYS A C 1
ATOM 680 O O . LYS A 1 84 ? -21.066 -6.789 37.611 1.00 86.75 84 LYS A O 1
ATOM 685 N N . GLU A 1 85 ? -23.265 -6.350 37.811 1.00 87.19 85 GLU A N 1
ATOM 686 C CA . GLU A 1 85 ? -23.541 -6.238 36.378 1.00 87.19 85 GLU A CA 1
ATOM 687 C C . GLU A 1 85 ? -22.802 -5.043 35.755 1.00 87.19 85 GLU A C 1
ATOM 689 O O . GLU A 1 85 ? -22.114 -5.210 34.750 1.00 87.19 85 GLU A O 1
ATOM 694 N N . ILE A 1 86 ? -22.823 -3.874 36.406 1.00 86.00 86 ILE A N 1
ATOM 695 C CA . ILE A 1 86 ? -22.048 -2.697 35.980 1.00 86.00 86 ILE A CA 1
ATOM 696 C C . ILE A 1 86 ? -20.553 -3.015 35.925 1.00 86.00 86 ILE A C 1
ATOM 698 O O . ILE A 1 86 ? -19.911 -2.731 34.918 1.00 86.00 86 ILE A O 1
ATOM 702 N N . ILE A 1 87 ? -19.992 -3.628 36.974 1.00 88.44 87 ILE A N 1
ATOM 703 C CA . ILE A 1 87 ? -18.567 -3.998 37.013 1.00 88.44 87 ILE A CA 1
ATOM 704 C C . ILE A 1 87 ? -18.226 -4.956 35.863 1.00 88.44 87 ILE A C 1
ATOM 706 O O . ILE A 1 87 ? -17.198 -4.785 35.208 1.00 88.44 87 ILE A O 1
ATOM 710 N N . SER A 1 88 ? -19.092 -5.936 35.587 1.00 89.19 88 SER A N 1
ATOM 711 C CA . SER A 1 88 ? -18.915 -6.875 34.476 1.00 89.19 88 SER A CA 1
ATOM 712 C C . SER A 1 88 ? -18.897 -6.159 33.123 1.00 89.19 88 SER A C 1
ATOM 714 O O . SER A 1 88 ? -17.962 -6.352 32.348 1.00 89.19 88 SER A O 1
ATOM 716 N N . ILE A 1 89 ? -19.884 -5.294 32.860 1.00 87.00 89 ILE A N 1
ATOM 717 C CA . ILE A 1 89 ? -19.981 -4.532 31.605 1.00 87.00 89 ILE A CA 1
ATOM 718 C C . ILE A 1 89 ? -18.778 -3.597 31.446 1.00 87.00 89 ILE A C 1
ATOM 720 O O . ILE A 1 89 ? -18.234 -3.464 30.351 1.00 87.00 89 ILE A O 1
ATOM 724 N N . ASN A 1 90 ? -18.322 -2.970 32.531 1.00 88.19 90 ASN A N 1
ATOM 725 C CA . ASN A 1 90 ? -17.195 -2.045 32.478 1.00 88.19 90 ASN A CA 1
ATOM 726 C C . ASN A 1 90 ? -15.868 -2.769 32.203 1.00 88.19 90 ASN A C 1
ATOM 728 O O . ASN A 1 90 ? -15.052 -2.288 31.419 1.00 88.19 90 ASN A O 1
ATOM 732 N N . ASN A 1 91 ? -15.668 -3.954 32.787 1.00 88.19 91 ASN A N 1
ATOM 733 C CA . ASN A 1 91 ? -14.512 -4.796 32.476 1.00 88.19 91 ASN A CA 1
ATOM 734 C C . ASN A 1 91 ? -14.516 -5.234 31.006 1.00 88.19 91 ASN A C 1
ATOM 736 O O . ASN A 1 91 ? -13.483 -5.163 30.342 1.00 88.19 91 ASN A O 1
ATOM 740 N N . GLU A 1 92 ? -15.673 -5.638 30.480 1.00 88.06 92 GLU A N 1
ATOM 741 C CA . GLU A 1 92 ? -15.818 -6.011 29.071 1.00 88.06 92 GLU A CA 1
ATOM 742 C C . GLU A 1 92 ? -15.558 -4.820 28.133 1.00 88.06 92 GLU A C 1
ATOM 744 O O . GLU A 1 92 ? -14.873 -4.959 27.120 1.00 88.06 92 GLU A O 1
ATOM 749 N N . ASN A 1 93 ? -16.040 -3.629 28.494 1.00 86.62 93 ASN A N 1
ATOM 750 C CA . ASN A 1 93 ? -15.788 -2.400 27.748 1.00 86.62 93 ASN A CA 1
ATOM 751 C C . ASN A 1 93 ? -14.307 -2.014 27.732 1.00 86.62 93 ASN A C 1
ATOM 753 O O . ASN A 1 93 ? -13.807 -1.646 26.675 1.00 86.62 93 ASN A O 1
ATOM 757 N N . ASN A 1 94 ? -13.599 -2.135 28.858 1.00 86.12 94 ASN A N 1
ATOM 758 C CA . ASN A 1 94 ? -12.161 -1.857 28.916 1.00 86.12 94 ASN A CA 1
ATOM 759 C C . ASN A 1 94 ? -11.366 -2.791 27.991 1.00 86.12 94 ASN A C 1
ATOM 761 O O . ASN A 1 94 ? -10.454 -2.345 27.300 1.00 86.12 94 ASN A O 1
ATOM 765 N N . ILE A 1 95 ? -11.731 -4.078 27.936 1.00 87.44 95 ILE A N 1
ATOM 766 C CA . ILE A 1 95 ? -11.096 -5.043 27.025 1.00 87.44 95 ILE A CA 1
ATOM 767 C C . ILE A 1 95 ? -11.352 -4.651 25.566 1.00 87.44 95 ILE A C 1
ATOM 769 O O . ILE A 1 95 ? -10.416 -4.594 24.772 1.00 87.44 95 ILE A O 1
ATOM 773 N N . LYS A 1 96 ? -12.604 -4.329 25.218 1.00 85.25 96 LYS A N 1
ATOM 774 C CA . LYS A 1 96 ? -12.967 -3.893 23.860 1.00 85.25 96 LYS A CA 1
ATOM 775 C C . LYS A 1 96 ? -12.290 -2.580 23.474 1.00 85.25 96 LYS A C 1
ATOM 777 O O . LYS A 1 96 ? -11.876 -2.422 22.333 1.00 85.25 96 LYS A O 1
ATOM 782 N N . GLN A 1 97 ? -12.140 -1.649 24.411 1.00 83.25 97 GLN A N 1
ATOM 783 C CA . GLN A 1 97 ? -11.437 -0.395 24.163 1.00 83.25 97 GLN A CA 1
ATOM 784 C C . GLN A 1 97 ? -9.963 -0.648 23.821 1.00 83.25 97 GLN A C 1
ATOM 786 O O . GLN A 1 97 ? -9.489 -0.149 22.804 1.00 83.25 97 GLN A O 1
ATOM 791 N N . LEU A 1 98 ? -9.274 -1.490 24.598 1.00 86.50 98 LEU A N 1
ATOM 792 C CA . LEU A 1 98 ? -7.893 -1.892 24.306 1.00 86.50 98 LEU A CA 1
ATOM 793 C C . LEU A 1 98 ? -7.767 -2.574 22.936 1.00 86.50 98 LEU A C 1
ATOM 795 O O . LEU A 1 98 ? -6.804 -2.346 22.206 1.00 86.50 98 LEU A O 1
ATOM 799 N N . GLU A 1 99 ? -8.741 -3.406 22.566 1.00 86.94 99 GLU A N 1
ATOM 800 C CA . GLU A 1 99 ? -8.767 -4.047 21.252 1.00 86.94 99 GLU A CA 1
ATOM 801 C C . GLU A 1 99 ? -8.960 -3.035 20.113 1.00 86.94 99 GLU A C 1
ATOM 803 O O . GLU A 1 99 ? -8.248 -3.108 19.110 1.00 86.94 99 GLU A O 1
ATOM 808 N N . SER A 1 100 ? -9.851 -2.056 20.288 1.00 82.56 100 SER A N 1
ATOM 809 C CA . SER A 1 100 ? -10.073 -0.969 19.326 1.00 82.56 100 SER A CA 1
ATOM 810 C C . SER A 1 100 ? -8.839 -0.083 19.148 1.00 82.56 100 SER A C 1
ATOM 812 O O . SER A 1 100 ? -8.524 0.323 18.028 1.00 82.56 100 SER A O 1
ATOM 814 N N . GLU A 1 101 ? -8.139 0.232 20.239 1.00 84.56 101 GLU A N 1
ATOM 815 C CA . GLU A 1 101 ? -6.888 0.997 20.208 1.00 84.56 101 GLU A CA 1
ATOM 816 C C . GLU A 1 101 ? -5.815 0.225 19.430 1.00 84.56 101 GLU A C 1
ATOM 818 O O . GLU A 1 101 ? -5.256 0.747 18.468 1.00 84.56 101 GLU A O 1
ATOM 823 N N . ARG A 1 102 ? -5.638 -1.070 19.727 1.00 87.31 102 ARG A N 1
ATOM 824 C CA . ARG A 1 102 ? -4.718 -1.946 18.983 1.00 87.31 102 ARG A CA 1
ATOM 825 C C . ARG A 1 102 ? -5.042 -2.007 17.486 1.00 87.31 102 ARG A C 1
ATOM 827 O O . ARG A 1 102 ? -4.133 -1.951 16.659 1.00 87.31 102 ARG A O 1
ATOM 834 N N . MET A 1 103 ? -6.321 -2.141 17.126 1.00 86.19 103 MET A N 1
ATOM 835 C CA . MET A 1 103 ? -6.754 -2.132 15.722 1.00 86.19 103 MET A CA 1
ATOM 836 C C . MET A 1 103 ? -6.436 -0.794 15.043 1.00 86.19 103 MET A C 1
ATOM 838 O O . MET A 1 103 ? -6.028 -0.774 13.882 1.00 86.19 103 MET A O 1
ATOM 842 N N . SER A 1 104 ? -6.591 0.317 15.765 1.00 84.25 104 SER A N 1
ATOM 843 C CA . SER A 1 104 ? -6.301 1.662 15.257 1.00 84.25 104 SER A CA 1
ATOM 844 C C . SER A 1 104 ? -4.809 1.860 14.982 1.00 84.25 104 SER A C 1
ATOM 846 O O . SER A 1 104 ? -4.453 2.352 13.909 1.00 84.25 104 SER A O 1
ATOM 848 N N . ASP A 1 105 ? -3.943 1.397 15.885 1.00 87.50 105 ASP A N 1
ATOM 849 C CA . ASP A 1 105 ? -2.488 1.416 15.688 1.00 87.50 105 ASP A CA 1
ATOM 850 C C . ASP A 1 105 ? -2.085 0.596 14.453 1.00 87.50 105 ASP A C 1
ATOM 852 O O . ASP A 1 105 ? -1.272 1.020 13.625 1.00 87.50 105 ASP A O 1
ATOM 856 N N . GLU A 1 106 ? -2.693 -0.580 14.277 1.00 88.25 106 GLU A N 1
ATOM 857 C CA . GLU A 1 106 ? -2.435 -1.433 13.120 1.00 88.25 106 GLU A CA 1
ATOM 858 C C . GLU A 1 106 ? -2.872 -0.768 11.802 1.00 88.25 106 GLU A C 1
ATOM 860 O O . GLU A 1 106 ? -2.148 -0.823 10.799 1.00 88.25 106 GLU A O 1
ATOM 865 N N . ILE A 1 107 ? -4.025 -0.093 11.802 1.00 88.94 107 ILE A N 1
ATOM 866 C CA . ILE A 1 107 ? -4.509 0.708 10.670 1.00 88.94 107 ILE A CA 1
ATOM 867 C C . ILE A 1 107 ? -3.514 1.823 10.328 1.00 88.94 107 ILE A C 1
ATOM 869 O O . ILE A 1 107 ? -3.216 2.039 9.149 1.00 88.94 107 ILE A O 1
ATOM 873 N N . GLU A 1 108 ? -2.982 2.530 11.326 1.00 89.38 108 GLU A N 1
ATOM 874 C CA . GLU A 1 108 ? -2.024 3.616 11.106 1.00 89.38 108 GLU A CA 1
ATOM 875 C C . GLU A 1 108 ? -0.727 3.105 10.464 1.00 89.38 108 GLU A C 1
ATOM 877 O O . GLU A 1 108 ? -0.261 3.655 9.457 1.00 89.38 108 GLU A O 1
ATOM 882 N N . ILE A 1 109 ? -0.192 1.995 10.976 1.00 89.69 109 ILE A N 1
ATOM 883 C CA . ILE A 1 109 ? 0.996 1.339 10.420 1.00 89.69 109 ILE A CA 1
ATOM 884 C C . ILE A 1 109 ? 0.756 0.945 8.955 1.00 89.69 109 ILE A C 1
ATOM 886 O O . ILE A 1 109 ? 1.579 1.243 8.082 1.00 89.69 109 ILE A O 1
ATOM 890 N N . ARG A 1 110 ? -0.390 0.328 8.647 1.00 88.50 110 ARG A N 1
ATOM 891 C CA . ARG A 1 110 ? -0.747 -0.082 7.276 1.00 88.50 110 ARG A CA 1
ATOM 892 C C . ARG A 1 110 ? -0.892 1.115 6.334 1.00 88.50 110 ARG A C 1
ATOM 894 O O . ARG A 1 110 ? -0.355 1.085 5.225 1.00 88.50 110 ARG A O 1
ATOM 901 N N . LYS A 1 111 ? -1.527 2.205 6.779 1.00 89.25 111 LYS A N 1
ATOM 902 C CA . LYS A 1 111 ? -1.616 3.467 6.017 1.00 89.25 111 LYS A CA 1
ATOM 903 C C . LYS A 1 111 ? -0.240 4.065 5.730 1.00 89.25 111 LYS A C 1
ATOM 905 O O . LYS A 1 111 ? -0.010 4.578 4.631 1.00 89.25 111 LYS A O 1
ATOM 910 N N . SER A 1 112 ? 0.688 3.968 6.681 1.00 89.25 112 SER A N 1
ATOM 911 C CA . SER A 1 112 ? 2.075 4.392 6.483 1.00 89.25 112 SER A CA 1
ATOM 912 C C . SER A 1 112 ? 2.766 3.580 5.378 1.00 89.25 112 SER A C 1
ATOM 914 O O . SER A 1 112 ? 3.355 4.164 4.463 1.00 89.25 112 SER A O 1
ATOM 916 N N . TYR A 1 113 ? 2.606 2.250 5.370 1.00 88.25 113 TYR A N 1
ATOM 917 C CA . TYR A 1 113 ? 3.128 1.395 4.296 1.00 88.25 113 TYR A CA 1
ATOM 918 C C . TYR A 1 113 ? 2.521 1.721 2.927 1.00 88.25 113 TYR A C 1
ATOM 920 O O . TYR A 1 113 ? 3.255 1.841 1.945 1.00 88.25 113 TYR A O 1
ATOM 928 N N . ILE A 1 114 ? 1.207 1.951 2.848 1.00 88.88 114 ILE A N 1
ATOM 929 C CA . ILE A 1 114 ? 0.547 2.374 1.601 1.00 88.88 114 ILE A CA 1
ATOM 930 C C . ILE A 1 114 ? 1.174 3.674 1.076 1.00 88.88 114 ILE A C 1
ATOM 932 O O . ILE A 1 114 ? 1.519 3.787 -0.106 1.00 88.88 114 ILE A O 1
ATOM 936 N N . LYS A 1 115 ? 1.395 4.655 1.959 1.00 90.31 115 LYS A N 1
ATOM 937 C CA . LYS A 1 115 ? 2.045 5.924 1.604 1.00 90.31 115 LYS A CA 1
ATOM 938 C C . LYS A 1 115 ? 3.479 5.713 1.112 1.00 90.31 115 LYS A C 1
ATOM 940 O O . LYS A 1 115 ? 3.892 6.359 0.144 1.00 90.31 115 LYS A O 1
ATOM 945 N N . PHE A 1 116 ? 4.226 4.811 1.741 1.00 89.19 116 PHE A N 1
ATOM 946 C CA . PHE A 1 116 ? 5.577 4.450 1.323 1.00 89.19 116 PHE A CA 1
ATOM 947 C C . PHE A 1 116 ? 5.595 3.850 -0.090 1.00 89.19 116 PHE A C 1
ATOM 949 O O . PHE A 1 116 ? 6.312 4.356 -0.955 1.00 89.19 116 PHE A O 1
ATOM 956 N N . TYR A 1 117 ? 4.743 2.860 -0.374 1.00 88.00 117 TYR A N 1
ATOM 957 C CA . TYR A 1 117 ? 4.635 2.253 -1.707 1.00 88.00 117 TYR A CA 1
ATOM 958 C C . TYR A 1 117 ? 4.227 3.260 -2.783 1.00 88.00 117 TYR A C 1
ATOM 960 O O . TYR A 1 117 ? 4.817 3.294 -3.865 1.00 88.00 117 TYR A O 1
ATOM 968 N N . ARG A 1 118 ? 3.281 4.151 -2.471 1.00 88.62 118 ARG A N 1
ATOM 969 C CA . ARG A 1 118 ? 2.900 5.242 -3.373 1.00 88.62 118 ARG A CA 1
ATOM 970 C C . ARG A 1 118 ? 4.068 6.196 -3.634 1.00 88.62 118 ARG A C 1
ATOM 972 O O . ARG A 1 118 ? 4.232 6.668 -4.755 1.00 88.62 118 ARG A O 1
ATOM 979 N N . THR A 1 119 ? 4.896 6.467 -2.629 1.00 89.75 119 THR A N 1
ATOM 980 C CA . THR A 1 119 ? 6.087 7.317 -2.783 1.00 89.75 119 THR A CA 1
ATOM 981 C C . THR A 1 119 ? 7.135 6.653 -3.677 1.00 89.75 119 THR A C 1
ATOM 983 O O . THR A 1 119 ? 7.652 7.301 -4.585 1.00 89.75 119 THR A O 1
ATOM 986 N N . ILE A 1 120 ? 7.394 5.352 -3.487 1.00 88.88 120 ILE A N 1
ATOM 987 C CA . ILE A 1 120 ? 8.262 4.559 -4.373 1.00 88.88 120 ILE A CA 1
ATOM 988 C C . ILE A 1 120 ? 7.775 4.660 -5.817 1.00 88.88 120 ILE A C 1
ATOM 990 O O . ILE A 1 120 ? 8.574 4.949 -6.706 1.00 88.88 120 ILE A O 1
ATOM 994 N N . PHE A 1 121 ? 6.473 4.487 -6.051 1.00 90.31 121 PHE A N 1
ATOM 995 C CA . PHE A 1 121 ? 5.902 4.584 -7.390 1.00 90.31 121 PHE A CA 1
ATOM 996 C C . PHE A 1 121 ? 6.253 5.911 -8.072 1.00 90.31 121 PHE A C 1
ATOM 998 O O . PHE A 1 121 ? 6.798 5.925 -9.175 1.00 90.31 121 PHE A O 1
ATOM 1005 N N . TRP A 1 122 ? 6.010 7.029 -7.385 1.00 91.25 122 TRP A N 1
ATOM 1006 C CA . TRP A 1 122 ? 6.250 8.367 -7.928 1.00 91.25 122 TRP A CA 1
ATOM 1007 C C . TRP A 1 122 ? 7.725 8.704 -8.152 1.00 91.25 122 TRP A C 1
ATOM 1009 O O . TRP A 1 122 ? 8.014 9.614 -8.923 1.00 91.25 122 TRP A O 1
ATOM 1019 N N . ILE A 1 123 ? 8.654 7.982 -7.525 1.00 91.50 123 ILE A N 1
ATOM 1020 C CA . ILE A 1 123 ? 10.096 8.183 -7.713 1.00 91.50 123 ILE A CA 1
ATOM 1021 C C . ILE A 1 123 ? 10.631 7.262 -8.813 1.00 91.50 123 ILE A C 1
ATOM 1023 O O . ILE A 1 123 ? 11.256 7.724 -9.767 1.00 91.50 123 ILE A O 1
ATOM 1027 N N . PHE A 1 124 ? 10.382 5.957 -8.709 1.00 91.38 124 PHE A N 1
ATOM 1028 C CA . PHE A 1 124 ? 11.002 4.965 -9.588 1.00 91.38 124 PHE A CA 1
ATOM 1029 C C . PHE A 1 124 ? 10.351 4.890 -10.968 1.00 91.38 124 PHE A C 1
ATOM 1031 O O . PHE A 1 124 ? 11.049 4.613 -11.946 1.00 91.38 124 PHE A O 1
ATOM 1038 N N . PHE A 1 125 ? 9.053 5.188 -11.086 1.00 93.19 125 PHE A N 1
ATOM 1039 C CA . PHE A 1 125 ? 8.383 5.168 -12.383 1.00 93.19 125 PHE A CA 1
ATOM 1040 C C . PHE A 1 125 ? 8.936 6.246 -13.336 1.00 93.19 125 PHE A C 1
ATOM 1042 O O . PHE A 1 125 ? 9.353 5.885 -14.440 1.00 93.19 125 PHE A O 1
ATOM 1049 N N . PRO A 1 126 ? 9.059 7.534 -12.939 1.00 94.69 126 PRO A N 1
ATOM 1050 C CA . PRO A 1 126 ? 9.699 8.541 -13.785 1.00 94.69 126 PRO A CA 1
ATOM 1051 C C . PRO A 1 126 ? 11.152 8.211 -14.124 1.00 94.69 126 PRO A C 1
ATOM 1053 O O . PRO A 1 126 ? 11.572 8.430 -15.257 1.00 94.69 126 PRO A O 1
ATOM 1056 N N . ILE A 1 127 ? 11.916 7.648 -13.181 1.00 94.31 127 ILE A N 1
ATOM 1057 C CA . ILE A 1 127 ? 13.303 7.231 -13.434 1.00 94.31 127 ILE A CA 1
ATOM 1058 C C . ILE A 1 127 ? 13.345 6.156 -14.526 1.00 94.31 127 ILE A C 1
ATOM 1060 O O . ILE A 1 127 ? 14.093 6.296 -15.493 1.00 94.31 127 ILE A O 1
ATOM 1064 N N . GLY A 1 128 ? 12.514 5.116 -14.415 1.00 93.69 128 GLY A N 1
ATOM 1065 C CA . GLY A 1 128 ? 12.411 4.067 -15.431 1.00 93.69 128 GLY A CA 1
ATOM 1066 C C . GLY A 1 128 ? 11.997 4.616 -16.795 1.00 93.69 128 GLY A C 1
ATOM 1067 O O . GLY A 1 128 ? 12.598 4.263 -17.811 1.00 93.69 128 GLY A O 1
ATOM 1068 N N . PHE A 1 129 ? 11.045 5.550 -16.814 1.00 94.81 129 PHE A N 1
ATOM 1069 C CA . PHE A 1 129 ? 10.596 6.218 -18.033 1.00 94.81 129 PHE A CA 1
ATOM 1070 C C . PHE A 1 129 ? 11.704 7.053 -18.690 1.00 94.81 129 PHE A C 1
ATOM 1072 O O . PHE A 1 129 ? 11.909 6.964 -19.903 1.00 94.81 129 PHE A 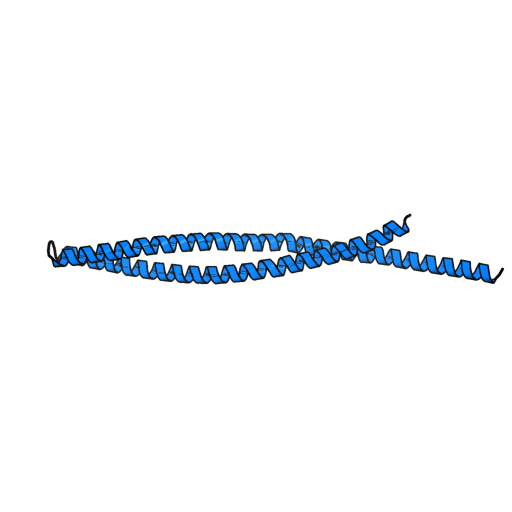O 1
ATOM 1079 N N . ILE A 1 130 ? 12.460 7.825 -17.903 1.00 95.19 130 ILE A N 1
ATOM 1080 C CA . ILE A 1 130 ? 13.591 8.628 -18.388 1.00 95.19 130 ILE A CA 1
ATOM 1081 C C . ILE A 1 130 ? 14.685 7.719 -18.952 1.00 95.19 130 ILE A C 1
ATOM 1083 O O . ILE A 1 130 ? 15.177 7.983 -20.049 1.00 95.19 130 ILE A O 1
ATOM 1087 N N . LEU A 1 131 ? 15.040 6.635 -18.252 1.00 93.38 131 LEU A N 1
ATOM 1088 C CA . LEU A 1 131 ? 16.038 5.667 -18.718 1.00 93.38 131 LEU A CA 1
ATOM 1089 C C . LEU A 1 131 ? 15.612 5.000 -20.029 1.00 93.38 131 LEU A C 1
ATOM 1091 O O . LEU A 1 131 ? 16.418 4.909 -20.956 1.00 93.38 131 LEU A O 1
ATOM 1095 N N . ALA A 1 132 ? 14.343 4.598 -20.135 1.00 93.75 132 ALA A N 1
ATOM 1096 C CA . ALA A 1 132 ? 13.801 3.995 -21.346 1.00 93.75 132 ALA A CA 1
ATOM 1097 C C . ALA A 1 132 ? 13.808 4.980 -22.526 1.00 93.75 132 ALA A C 1
ATOM 1099 O O . ALA A 1 132 ? 14.300 4.645 -23.604 1.00 93.75 132 ALA A O 1
ATOM 1100 N N . CYS A 1 133 ? 13.343 6.216 -22.320 1.00 94.31 133 CYS A N 1
ATOM 1101 C CA . CYS A 1 133 ? 13.369 7.253 -23.352 1.00 94.31 133 CYS A CA 1
ATOM 1102 C C . CYS A 1 133 ? 14.803 7.577 -23.786 1.00 94.31 133 CYS A C 1
ATOM 1104 O O . CYS A 1 133 ? 15.111 7.573 -24.979 1.00 94.31 133 CYS A O 1
ATOM 1106 N N . PHE A 1 134 ? 15.698 7.828 -22.829 1.00 93.31 134 PHE A N 1
ATOM 1107 C CA . PHE A 1 134 ? 17.095 8.160 -23.100 1.00 93.31 134 PHE A CA 1
ATOM 1108 C C . PHE A 1 134 ? 17.812 7.031 -23.846 1.00 93.31 134 PHE A C 1
ATOM 1110 O O . PHE A 1 134 ? 18.464 7.284 -24.864 1.00 93.31 134 PHE A O 1
ATOM 1117 N N . GLY A 1 135 ? 17.647 5.791 -23.378 1.00 90.62 135 GLY A N 1
ATOM 1118 C CA . GLY A 1 135 ? 18.174 4.602 -24.038 1.00 90.62 135 GLY A CA 1
ATOM 1119 C C . GLY A 1 135 ? 17.657 4.486 -25.469 1.00 90.62 135 GLY A C 1
ATOM 1120 O O . GLY A 1 135 ? 18.448 4.301 -26.388 1.00 90.62 135 GLY A O 1
ATOM 1121 N N . PHE A 1 136 ? 16.360 4.707 -25.694 1.00 92.25 136 PHE A N 1
ATOM 1122 C CA . PHE A 1 136 ? 15.761 4.621 -27.024 1.00 92.25 136 PHE A CA 1
ATOM 1123 C C . PHE A 1 136 ? 16.295 5.692 -27.987 1.00 92.25 136 PHE A C 1
ATOM 1125 O O . PHE A 1 136 ? 16.682 5.378 -29.116 1.00 92.25 136 PHE A O 1
ATOM 1132 N N . PHE A 1 137 ? 16.383 6.954 -27.549 1.00 91.25 137 PHE A N 1
ATOM 1133 C CA . PHE A 1 137 ? 16.925 8.039 -28.375 1.00 91.25 137 PHE A CA 1
ATOM 1134 C C . PHE A 1 137 ? 18.388 7.801 -28.755 1.00 91.25 137 PHE A C 1
ATOM 1136 O O . PHE A 1 137 ? 18.778 8.007 -29.909 1.00 91.25 137 PHE A O 1
ATOM 1143 N N . LYS A 1 138 ? 19.208 7.360 -27.796 1.00 89.25 138 LYS A N 1
ATOM 1144 C CA . LYS A 1 138 ? 20.623 7.071 -28.035 1.00 89.25 138 LYS A CA 1
ATOM 1145 C C . LYS A 1 138 ? 20.820 5.829 -28.891 1.00 89.25 138 LYS A C 1
ATOM 1147 O O . LYS A 1 138 ? 21.635 5.878 -29.809 1.00 89.25 138 LYS A O 1
ATOM 1152 N N . TRP A 1 139 ? 20.028 4.782 -28.670 1.00 88.50 139 TRP A N 1
ATOM 1153 C CA . TRP A 1 139 ? 20.040 3.586 -29.503 1.00 88.50 139 TRP A CA 1
ATOM 1154 C C . TRP A 1 139 ? 19.731 3.924 -30.961 1.00 88.50 139 TRP A C 1
ATOM 1156 O O . TRP A 1 139 ? 20.509 3.576 -31.844 1.00 88.50 139 TRP A O 1
ATOM 1166 N N . LYS A 1 140 ? 18.667 4.696 -31.221 1.00 88.50 140 LYS A N 1
ATOM 1167 C CA . LYS A 1 140 ? 18.309 5.125 -32.582 1.00 88.50 140 LYS A CA 1
ATOM 1168 C C . LYS A 1 140 ? 19.434 5.916 -33.258 1.00 88.50 140 LYS A C 1
ATOM 1170 O O . LYS A 1 140 ? 19.656 5.766 -34.458 1.00 88.50 140 LYS A O 1
ATOM 1175 N N . LYS A 1 141 ? 20.142 6.763 -32.502 1.00 86.44 141 LYS A N 1
ATOM 1176 C CA . LYS A 1 141 ? 21.286 7.527 -33.018 1.00 86.44 141 LYS A CA 1
ATOM 1177 C C . LYS A 1 141 ? 22.496 6.630 -33.306 1.00 86.44 141 LYS A C 1
ATOM 1179 O O . LYS A 1 141 ? 23.091 6.798 -34.363 1.00 86.44 141 LYS A O 1
ATOM 1184 N N . SER A 1 142 ? 22.835 5.710 -32.398 1.00 83.06 142 SER A N 1
ATOM 1185 C CA . SER A 1 142 ? 23.934 4.749 -32.587 1.00 83.06 142 SER A CA 1
ATOM 1186 C C . SER A 1 142 ? 23.677 3.887 -33.809 1.00 83.06 142 SER A C 1
ATOM 1188 O O . SER A 1 142 ? 24.483 3.884 -34.726 1.00 83.06 142 SER A O 1
ATOM 1190 N N . LYS A 1 143 ? 22.483 3.291 -33.892 1.00 83.81 143 LYS A N 1
ATOM 1191 C CA . LYS A 1 143 ? 22.104 2.411 -34.993 1.00 83.81 143 LYS A CA 1
ATOM 1192 C C . LYS A 1 143 ? 22.203 3.100 -36.354 1.00 83.81 143 LYS A C 1
ATOM 1194 O O . LYS A 1 143 ? 22.770 2.545 -37.275 1.00 83.81 143 LYS A O 1
ATOM 1199 N N . LYS A 1 144 ? 21.759 4.359 -36.464 1.00 84.56 144 LYS A N 1
ATOM 1200 C CA . LYS A 1 144 ? 21.909 5.137 -37.706 1.00 84.56 144 LYS A CA 1
ATOM 1201 C C . LYS A 1 144 ? 23.376 5.355 -38.107 1.00 84.56 144 LYS A C 1
ATOM 1203 O O . LYS A 1 144 ? 23.663 5.489 -39.292 1.00 84.56 144 LYS A O 1
ATOM 1208 N N . ASN A 1 145 ? 24.280 5.479 -37.139 1.00 82.44 145 ASN A N 1
ATOM 1209 C CA . ASN A 1 145 ? 25.707 5.600 -37.421 1.00 82.44 145 ASN A CA 1
ATOM 1210 C C . ASN A 1 145 ? 26.305 4.242 -37.800 1.00 82.44 145 ASN A C 1
ATOM 1212 O O . ASN A 1 145 ? 27.045 4.183 -38.774 1.00 82.44 145 ASN A O 1
ATOM 1216 N N . ASP A 1 146 ? 25.945 3.178 -37.083 1.00 80.94 146 ASP A N 1
ATOM 1217 C CA . ASP A 1 146 ? 26.411 1.816 -37.354 1.00 80.94 146 ASP A CA 1
ATOM 1218 C C . ASP A 1 146 ? 25.954 1.341 -38.745 1.00 80.94 146 ASP A C 1
ATOM 1220 O O . ASP A 1 146 ? 26.766 0.834 -39.514 1.00 80.94 146 ASP A O 1
ATOM 1224 N N . ASP A 1 147 ? 24.699 1.615 -39.124 1.00 84.19 147 ASP A N 1
ATOM 1225 C CA . ASP A 1 147 ? 24.154 1.309 -40.454 1.00 84.19 147 ASP A CA 1
ATOM 1226 C C . ASP A 1 147 ? 24.965 2.012 -41.564 1.00 84.19 147 ASP A C 1
ATOM 1228 O O . ASP A 1 147 ? 25.321 1.394 -42.564 1.00 84.19 147 ASP A O 1
ATOM 1232 N N . LYS A 1 148 ? 25.331 3.289 -41.365 1.00 86.12 148 LYS A N 1
ATOM 1233 C CA . LYS A 1 148 ? 26.168 4.045 -42.317 1.00 86.12 148 LYS A CA 1
ATOM 1234 C C . LYS A 1 148 ? 27.591 3.507 -42.421 1.00 86.12 148 LYS A C 1
ATOM 1236 O O . LYS A 1 148 ? 28.174 3.526 -43.498 1.00 86.12 148 LYS A O 1
ATOM 1241 N N . ILE A 1 149 ? 28.175 3.092 -41.298 1.00 83.00 149 ILE A N 1
ATOM 1242 C CA . ILE A 1 149 ? 29.520 2.505 -41.282 1.00 83.00 149 ILE A CA 1
ATOM 1243 C C . ILE A 1 149 ? 29.498 1.177 -42.037 1.00 83.00 149 ILE A C 1
ATOM 1245 O O . ILE A 1 149 ? 30.365 0.947 -42.872 1.00 83.00 149 ILE A O 1
ATOM 1249 N N . SER A 1 150 ? 28.479 0.348 -41.805 1.00 81.88 150 SER A N 1
ATOM 1250 C CA . SER A 1 150 ? 28.322 -0.934 -42.491 1.00 81.88 150 SER A CA 1
ATOM 1251 C C . SER A 1 150 ? 28.112 -0.771 -44.000 1.00 81.88 150 SER A C 1
ATOM 1253 O O . SER A 1 150 ? 28.674 -1.546 -44.772 1.00 81.88 150 SER A O 1
ATOM 1255 N N . GLU A 1 151 ? 27.361 0.248 -44.428 1.00 88.62 151 GLU A N 1
ATOM 1256 C CA . GLU A 1 151 ? 27.183 0.590 -45.846 1.00 88.62 151 GLU A CA 1
ATOM 1257 C C . GLU A 1 151 ? 28.523 0.966 -46.503 1.00 88.62 151 GLU A C 1
ATOM 1259 O O . GLU A 1 151 ? 28.901 0.380 -47.516 1.00 88.62 151 GLU A O 1
ATOM 1264 N N . LEU A 1 152 ? 29.302 1.851 -45.870 1.00 85.94 152 LEU A N 1
ATOM 1265 C CA . LEU A 1 152 ? 30.633 2.240 -46.353 1.00 85.94 152 LEU A CA 1
ATOM 1266 C C . LEU A 1 152 ? 31.636 1.073 -46.351 1.00 85.94 152 LEU A C 1
ATOM 1268 O O . LEU A 1 152 ? 32.480 0.977 -47.243 1.00 85.94 152 LEU A O 1
ATOM 1272 N N . GLU A 1 153 ? 31.568 0.179 -45.361 1.00 85.44 153 GLU A N 1
ATOM 1273 C CA . GLU A 1 153 ? 32.386 -1.039 -45.326 1.00 85.44 153 GLU A CA 1
ATOM 1274 C C . GLU A 1 153 ? 32.022 -1.993 -46.474 1.00 85.44 153 GLU A C 1
ATOM 1276 O O . GLU A 1 153 ? 32.926 -2.552 -47.099 1.00 85.44 153 GLU A O 1
ATOM 1281 N N . CYS A 1 154 ? 30.734 -2.132 -46.811 1.00 87.12 154 CYS A N 1
ATOM 1282 C CA . CYS A 1 154 ? 30.295 -2.912 -47.971 1.00 87.12 154 CYS A CA 1
ATOM 1283 C C . CYS A 1 154 ? 30.800 -2.305 -49.285 1.00 87.12 154 CYS A C 1
ATOM 1285 O O . CYS A 1 154 ? 31.390 -3.023 -50.090 1.00 87.12 154 CYS A O 1
ATOM 1287 N N . GLU A 1 155 ? 30.650 -0.991 -49.481 1.00 89.12 155 GLU A N 1
ATOM 1288 C CA . GLU A 1 155 ? 31.162 -0.302 -50.676 1.00 89.12 155 GLU A CA 1
ATOM 1289 C C . GLU A 1 155 ? 32.678 -0.484 -50.832 1.00 89.12 155 GLU A C 1
ATOM 1291 O O . GLU A 1 155 ? 33.179 -0.767 -51.924 1.00 89.12 155 GLU A O 1
ATOM 1296 N N . LYS A 1 156 ? 33.427 -0.370 -49.729 1.00 89.81 156 LYS A N 1
ATOM 1297 C CA . LYS A 1 156 ? 34.875 -0.593 -49.726 1.00 89.81 156 LYS A CA 1
ATOM 1298 C C . LYS A 1 156 ? 35.227 -2.026 -50.133 1.00 89.81 156 LYS A C 1
ATOM 1300 O O . LYS A 1 156 ? 36.112 -2.214 -50.969 1.00 89.81 156 LYS A O 1
ATOM 1305 N N . LEU A 1 157 ? 34.544 -3.021 -49.567 1.00 89.12 157 LEU A N 1
ATOM 1306 C CA . LEU A 1 157 ? 34.764 -4.433 -49.886 1.00 89.12 157 LEU A CA 1
ATOM 1307 C C . LEU A 1 157 ? 34.422 -4.746 -51.347 1.00 89.12 157 LEU A C 1
ATOM 1309 O O . LEU A 1 157 ? 35.166 -5.467 -52.007 1.00 89.12 157 LEU A O 1
ATOM 1313 N N . GLU A 1 158 ? 33.347 -4.176 -51.891 1.00 89.50 158 GLU A N 1
ATOM 1314 C CA . GLU A 1 158 ? 33.002 -4.338 -53.306 1.00 89.50 158 GLU A CA 1
ATOM 1315 C C . GLU A 1 158 ? 34.073 -3.759 -54.236 1.00 89.50 158 GLU A C 1
ATOM 1317 O O . GLU A 1 158 ? 34.403 -4.368 -55.257 1.00 89.50 158 GLU A O 1
ATOM 1322 N N . LEU A 1 159 ? 34.640 -2.600 -53.888 1.00 88.25 159 LEU A N 1
ATOM 1323 C CA . LEU A 1 159 ? 35.741 -1.997 -54.638 1.00 88.25 159 LEU A CA 1
ATOM 1324 C C . LEU A 1 159 ? 37.020 -2.840 -54.561 1.00 88.25 159 LEU A C 1
ATOM 1326 O O . LEU A 1 159 ? 37.705 -2.986 -55.573 1.00 88.25 159 LEU A O 1
ATOM 1330 N N . GLU A 1 160 ? 37.339 -3.412 -53.399 1.00 88.81 160 GLU A N 1
ATOM 1331 C CA . GLU A 1 160 ? 38.473 -4.332 -53.243 1.00 88.81 160 GLU A CA 1
ATOM 1332 C C . GLU A 1 160 ? 38.278 -5.612 -54.068 1.00 88.81 160 GLU A C 1
ATOM 1334 O O . GLU A 1 160 ? 39.180 -6.014 -54.800 1.00 88.81 160 GLU A O 1
ATOM 1339 N N . VAL A 1 161 ? 37.082 -6.209 -54.038 1.00 88.25 161 VAL A N 1
ATOM 1340 C CA . VAL A 1 161 ? 36.754 -7.395 -54.846 1.00 88.25 161 VAL A CA 1
ATOM 1341 C C . VAL A 1 161 ? 36.818 -7.096 -56.343 1.00 88.25 161 VAL A C 1
ATOM 1343 O O . VAL A 1 161 ? 37.289 -7.940 -57.103 1.00 88.25 161 VAL A O 1
ATOM 1346 N N . LYS A 1 162 ? 36.359 -5.920 -56.790 1.00 88.81 162 LYS A N 1
ATOM 1347 C CA . LYS A 1 162 ? 36.468 -5.512 -58.201 1.00 88.81 162 LYS A CA 1
ATOM 1348 C C . LYS A 1 162 ? 37.923 -5.394 -58.638 1.00 88.81 162 LYS A C 1
ATOM 1350 O O . LYS A 1 162 ? 38.281 -5.994 -59.643 1.00 88.81 162 LYS A O 1
ATOM 1355 N N . LYS A 1 163 ? 38.763 -4.711 -57.853 1.00 88.19 163 LYS A N 1
ATOM 1356 C CA . LYS A 1 163 ? 40.202 -4.596 -58.141 1.00 88.19 163 LYS A CA 1
ATOM 1357 C C . LYS A 1 163 ? 40.876 -5.963 -58.255 1.00 88.19 163 LYS A C 1
ATOM 1359 O O . LYS A 1 163 ? 41.581 -6.204 -59.220 1.00 88.19 163 LYS A O 1
ATOM 1364 N N . LEU A 1 164 ? 40.583 -6.876 -57.329 1.00 83.81 164 LEU A N 1
ATOM 1365 C CA . LEU A 1 164 ? 41.133 -8.238 -57.332 1.00 83.81 164 LEU A CA 1
ATOM 1366 C C . LEU A 1 164 ? 40.641 -9.126 -58.489 1.00 83.81 164 LEU A C 1
ATOM 1368 O O . LEU A 1 164 ? 41.184 -10.204 -58.688 1.00 83.81 164 LEU A O 1
ATOM 1372 N N . ARG A 1 165 ? 39.575 -8.736 -59.198 1.00 81.31 165 ARG A N 1
ATOM 1373 C CA . ARG A 1 165 ? 39.069 -9.448 -60.386 1.00 81.31 165 ARG A CA 1
ATOM 1374 C C . ARG A 1 165 ? 39.573 -8.856 -61.702 1.00 81.31 165 ARG A C 1
ATOM 1376 O O . ARG A 1 165 ? 39.417 -9.502 -62.734 1.00 81.31 165 ARG A O 1
ATOM 1383 N N . GLU A 1 166 ? 40.053 -7.615 -61.673 1.00 78.31 166 GLU A N 1
ATOM 1384 C CA . GLU A 1 166 ? 40.622 -6.914 -62.829 1.00 78.31 166 GLU A CA 1
ATOM 1385 C C . GLU A 1 166 ? 42.141 -7.149 -62.965 1.00 78.31 166 GLU A C 1
ATOM 1387 O O . GLU A 1 166 ? 42.678 -6.946 -64.054 1.00 78.31 166 GLU A O 1
ATOM 1392 N N . GLU A 1 167 ? 42.805 -7.603 -61.894 1.00 56.44 167 GLU A N 1
ATOM 1393 C CA . GLU A 1 167 ? 44.153 -8.208 -61.895 1.00 56.44 167 GLU A CA 1
ATOM 1394 C C . GLU A 1 167 ? 44.118 -9.700 -62.269 1.00 56.44 167 GLU A C 1
ATOM 1396 O O . GLU A 1 167 ? 45.045 -10.137 -62.993 1.00 56.44 167 GLU A O 1
#

Organism: NCBI:txid2692424

Foldseek 3Di:
DVVVVLVVQLVVLVVLQVVLVVLQCCLCPVLVVLLVVLVVVLVVLVVVLVVLVVVLVVLVVVLVVLVVVLVVVDPDPVSVVSVVVSVVSVVVSVVSVVVSVVSVVVSVVSVVVNVVSVVSSVPRNVVSVCSNVVSVVSSVVSVVVVVVVVVVVVVVVVVVVVVVVVD

Sequence (167 aa):
MENSFLAGSENLYKYLVTMGLLLMVLTVYYPLKETQDLELKTTELESEAKKLEFVFNQNYKSVQELEKRILKEGKSEAANLILKEIISINNENNIKQLESERMSDEIEIRKSYIKFYRTIFWIFFPIGFILACFGFFKWKKSKKNDDKISELECEKLELEVKKLREE

Radius of gyration: 36.91 Å; chains: 1; bounding box: 78×18×113 Å

pLDDT: mean 85.13, std 9.36, range [40.84, 95.19]